Protein AF-A0A090T8B3-F1 (afdb_monomer_lite)

InterPro domains:
  IPR000515 ABC transporter type 1, transmembrane domain MetI-like [PF00528] (52-105)
  IPR000515 ABC transporter type 1, transmembrane domain MetI-like [PS50928] (34-142)
  IPR000515 ABC transporter type 1, transmembrane domain MetI-like [cd06261] (34-101)
  IPR035906 MetI-like superfamily [G3DSA:1.10.3720.10] (26-126)
  IPR035906 MetI-like superfamily [SSF161098] (30-100)

pLDDT: mean 82.64, std 10.11, range [57.0, 97.12]

Organism: NCBI:txid990268

Foldseek 3Di:
DVVVVVVCVVCVVVVQNAADPVRHGVVVVCVLCVQQVVLVVVVVVVVCCVPVVVLVVVLVVPPPDPSVVVSVVVVVVVVPDDPVVVVVVCLCCCCVVVVVDPSDDLDDPVDDQDPPPSHSVVSVVVVVVVVVVVVVVVVVVD

Sequence (142 aa):
MLTGWFDYLGRLAQLDFGLTKAGVPITEELASVLPATLELCFAAFTISVFIGIPAGTIAGMRKGKWLDNVISFSSMVGYAAPLFWIALLMIMYFSLNYQWFPVAGRYDLLYEIDHVTGFALIDASCLMARTAKKRCKALLSI

Radius of gyration: 23.11 Å; chains: 1; bounding box: 41×69×54 Å

Secondary structure (DSSP, 8-state):
-HHHHHHHHHHHHTT---B-TTSSBHHHHHHHHHHHHHHHHHHHHHHHHHHHHHHHHHHHHTTTSHHHHHHHHHHHHHHHS-HHHHHHHHHIIIIIIS--S-SSSSS-TT-----SSS-HHHHHHHHHHHHHHHHHHHHTT-

Structure (mmCIF, N/CA/C/O backbone):
data_AF-A0A090T8B3-F1
#
_entry.id   AF-A0A090T8B3-F1
#
loop_
_atom_site.group_PDB
_atom_site.id
_atom_site.type_symbol
_atom_site.label_atom_id
_atom_site.label_alt_id
_atom_site.label_comp_id
_atom_site.label_asym_id
_atom_site.label_entity_id
_atom_site.label_seq_id
_atom_site.pdbx_PDB_ins_code
_atom_site.Cartn_x
_atom_site.Cartn_y
_atom_site.Cartn_z
_atom_site.occupancy
_atom_site.B_iso_or_equiv
_atom_site.auth_seq_id
_atom_site.auth_comp_id
_atom_site.auth_asym_id
_atom_site.auth_atom_id
_atom_site.pdbx_PDB_model_num
ATOM 1 N N . MET A 1 1 ? 20.692 21.377 -25.858 1.00 62.84 1 MET A N 1
ATOM 2 C CA . MET A 1 1 ? 19.968 20.788 -24.706 1.00 62.84 1 MET A CA 1
ATOM 3 C C . MET A 1 1 ? 18.455 20.903 -24.868 1.00 62.84 1 MET A C 1
ATOM 5 O O . MET A 1 1 ? 17.797 19.884 -24.759 1.00 62.84 1 MET A O 1
ATOM 9 N N . LEU A 1 2 ? 17.906 22.078 -25.204 1.00 78.38 2 LEU A N 1
ATOM 10 C CA . LEU A 1 2 ? 16.456 22.258 -25.412 1.00 78.38 2 LEU A CA 1
ATOM 11 C C . LEU A 1 2 ? 15.883 21.474 -26.608 1.00 78.38 2 LEU A C 1
ATOM 13 O O . LEU A 1 2 ? 14.800 20.918 -26.499 1.00 78.38 2 LEU A O 1
ATOM 17 N N . THR A 1 3 ? 16.620 21.360 -27.717 1.00 84.19 3 THR A N 1
ATOM 18 C CA . THR A 1 3 ? 16.179 20.618 -28.916 1.00 84.19 3 THR A CA 1
ATOM 19 C C . THR A 1 3 ? 15.895 19.140 -28.639 1.00 84.19 3 THR A C 1
ATOM 21 O O . THR A 1 3 ? 14.842 18.643 -29.018 1.00 84.19 3 THR A O 1
ATOM 24 N N . GLY A 1 4 ? 16.766 18.460 -27.886 1.00 83.38 4 GLY A N 1
ATOM 25 C CA . GLY A 1 4 ? 16.555 17.056 -27.513 1.00 83.38 4 GLY A CA 1
ATOM 26 C C . GLY A 1 4 ? 15.366 16.833 -26.569 1.00 83.38 4 GLY A C 1
ATOM 27 O O . GLY A 1 4 ? 14.763 15.766 -26.588 1.00 83.38 4 GLY A O 1
ATOM 28 N N . TRP A 1 5 ? 14.995 17.837 -25.767 1.00 86.69 5 TRP A N 1
ATOM 29 C CA . TRP A 1 5 ? 13.816 17.759 -24.900 1.00 86.69 5 TRP A CA 1
ATOM 30 C C . TRP A 1 5 ? 12.511 17.831 -25.701 1.00 86.69 5 TRP A C 1
ATOM 32 O O . TRP A 1 5 ? 11.581 17.077 -25.422 1.00 86.69 5 TRP A O 1
ATOM 42 N N . PHE A 1 6 ? 12.456 18.676 -26.736 1.00 91.31 6 PHE A N 1
ATOM 43 C CA . PHE A 1 6 ? 11.303 18.733 -27.639 1.00 91.31 6 PHE A CA 1
ATOM 44 C C . PHE A 1 6 ? 11.151 17.453 -28.468 1.00 91.31 6 PHE A C 1
ATOM 46 O O . PHE A 1 6 ? 10.034 16.957 -28.603 1.00 91.31 6 PHE A O 1
ATOM 53 N N . ASP A 1 7 ? 12.257 16.868 -28.939 1.00 86.00 7 ASP A N 1
ATOM 54 C CA . ASP A 1 7 ? 12.228 15.564 -29.616 1.00 86.00 7 ASP A CA 1
ATOM 55 C C . ASP A 1 7 ? 11.755 14.443 -28.679 1.00 86.00 7 ASP A C 1
ATOM 57 O O . ASP A 1 7 ? 10.953 13.598 -29.077 1.00 86.00 7 ASP A O 1
ATOM 61 N N . TYR A 1 8 ? 12.200 14.447 -27.418 1.00 85.88 8 TYR A N 1
ATOM 62 C CA . TYR A 1 8 ? 11.729 13.498 -26.407 1.00 85.88 8 TYR A CA 1
ATOM 63 C C . TYR A 1 8 ? 10.225 13.635 -26.151 1.00 85.88 8 TYR A C 1
ATOM 65 O O . TYR A 1 8 ? 9.517 12.633 -26.132 1.00 85.88 8 TYR A O 1
ATOM 73 N N . LEU A 1 9 ? 9.713 14.861 -26.014 1.00 88.25 9 LEU A N 1
ATOM 74 C CA . LEU A 1 9 ? 8.277 15.095 -25.851 1.00 88.25 9 LEU A CA 1
ATOM 75 C C . LEU A 1 9 ? 7.460 14.652 -27.068 1.00 88.25 9 LEU A C 1
ATOM 77 O O . LEU A 1 9 ? 6.378 14.093 -26.897 1.00 88.25 9 LEU A O 1
ATOM 81 N N . GLY A 1 10 ? 7.976 14.871 -28.282 1.00 91.00 10 GLY A N 1
ATOM 82 C CA . GLY A 1 10 ? 7.346 14.392 -29.512 1.00 91.00 10 GLY A CA 1
ATOM 83 C C . GLY A 1 10 ? 7.230 12.867 -29.547 1.00 91.00 10 GLY A C 1
ATOM 84 O O . GLY A 1 10 ? 6.174 12.340 -29.889 1.00 91.00 10 GLY A O 1
ATOM 85 N N . ARG A 1 11 ? 8.281 12.158 -29.117 1.00 85.31 11 ARG A N 1
ATOM 86 C CA . ARG A 1 11 ? 8.281 10.691 -28.983 1.00 85.31 11 ARG A CA 1
ATOM 87 C C . ARG A 1 11 ? 7.349 10.206 -27.873 1.00 85.31 11 ARG A C 1
ATOM 89 O O . ARG A 1 11 ? 6.593 9.262 -28.084 1.00 85.31 11 ARG A O 1
ATOM 96 N N . LEU A 1 12 ? 7.300 10.911 -26.741 1.00 87.94 12 LEU A N 1
ATOM 97 C CA . LEU A 1 12 ? 6.389 10.587 -25.640 1.00 87.94 12 LEU A CA 1
ATOM 98 C C . LEU A 1 12 ? 4.917 10.672 -26.059 1.00 87.94 12 LEU A C 1
ATOM 100 O O . LEU A 1 12 ? 4.112 9.824 -25.683 1.00 87.94 12 LEU A O 1
ATOM 104 N N . ALA A 1 13 ? 4.567 11.683 -26.860 1.00 89.38 13 ALA A N 1
ATOM 105 C CA . ALA A 1 13 ? 3.220 11.842 -27.407 1.00 89.38 13 ALA A CA 1
ATOM 106 C C . ALA A 1 13 ? 2.833 10.703 -28.370 1.00 89.38 13 ALA A C 1
ATOM 108 O O . ALA A 1 13 ? 1.650 10.426 -28.550 1.00 89.38 13 ALA A O 1
ATOM 109 N N . GLN A 1 14 ? 3.823 10.024 -28.955 1.00 87.38 14 GLN A N 1
ATOM 110 C CA . GLN A 1 14 ? 3.658 8.830 -29.789 1.00 87.38 14 GLN A CA 1
ATOM 111 C C . GLN A 1 14 ? 3.723 7.524 -28.978 1.00 87.38 14 GLN A C 1
ATOM 113 O O . GLN A 1 14 ? 3.734 6.449 -29.571 1.00 87.38 14 GLN A O 1
ATOM 118 N N . LEU A 1 15 ? 3.745 7.608 -27.639 1.00 83.81 15 LEU A N 1
ATOM 119 C CA . LEU A 1 15 ? 3.916 6.480 -26.711 1.00 83.81 15 LEU A CA 1
ATOM 120 C C . LEU A 1 15 ? 5.250 5.729 -26.881 1.00 83.81 15 LEU A C 1
ATOM 122 O O . LEU A 1 15 ? 5.381 4.589 -26.434 1.00 83.81 15 LEU A O 1
ATOM 126 N N . ASP A 1 16 ? 6.257 6.368 -27.480 1.00 85.44 16 ASP A N 1
ATOM 127 C CA . ASP A 1 16 ? 7.616 5.840 -27.552 1.00 85.44 16 ASP A CA 1
ATOM 128 C C . ASP A 1 16 ? 8.421 6.330 -26.341 1.00 85.44 16 ASP A C 1
ATOM 130 O O . ASP A 1 16 ? 8.880 7.474 -26.271 1.00 85.44 16 ASP A O 1
ATOM 134 N N . PHE A 1 17 ? 8.564 5.442 -25.355 1.00 85.06 17 PHE A N 1
ATOM 135 C CA . PHE A 1 17 ? 9.322 5.696 -24.128 1.00 85.06 17 PHE A CA 1
ATOM 136 C C . PHE A 1 17 ? 10.835 5.496 -24.308 1.00 85.06 17 PHE A C 1
ATOM 138 O O . PHE A 1 17 ? 11.602 5.820 -23.401 1.00 85.06 17 PHE A O 1
ATOM 145 N N . GLY A 1 18 ? 11.278 5.006 -25.468 1.00 86.19 18 GLY A N 1
ATOM 146 C CA . GLY A 1 18 ? 12.672 4.711 -25.763 1.00 86.19 18 GLY A CA 1
ATOM 147 C C . GLY A 1 18 ? 13.149 3.348 -25.253 1.00 86.19 18 GLY A C 1
ATOM 148 O O . GLY A 1 18 ? 12.367 2.454 -24.916 1.00 86.19 18 GLY A O 1
ATOM 149 N N . LEU A 1 19 ? 14.474 3.193 -25.231 1.00 86.56 19 LEU A N 1
ATOM 150 C CA . LEU A 1 19 ? 15.154 1.943 -24.897 1.00 86.56 19 LEU A CA 1
ATOM 151 C C . LEU A 1 19 ? 15.748 1.982 -23.488 1.00 86.56 19 LEU A C 1
ATOM 153 O O . LEU A 1 19 ? 16.222 3.014 -23.009 1.00 86.56 19 LEU A O 1
ATOM 157 N N . THR A 1 20 ? 15.767 0.823 -22.842 1.00 83.75 20 THR A N 1
ATOM 158 C CA . THR A 1 20 ? 16.422 0.602 -21.554 1.00 83.75 20 THR A CA 1
ATOM 159 C C . THR A 1 20 ? 17.945 0.632 -21.716 1.00 83.75 20 THR A C 1
ATOM 161 O O . THR A 1 20 ? 18.481 0.597 -22.826 1.00 83.75 20 THR A O 1
ATOM 164 N N . LYS A 1 21 ? 18.686 0.614 -20.599 1.00 81.56 21 LYS A N 1
ATOM 165 C CA . LYS A 1 21 ? 20.158 0.482 -20.629 1.00 81.56 21 LYS A CA 1
ATOM 166 C C . LYS A 1 21 ? 20.638 -0.803 -21.323 1.00 81.56 21 LYS A C 1
ATOM 168 O O . LYS A 1 21 ? 21.789 -0.859 -21.740 1.00 81.56 21 LYS A O 1
ATOM 173 N N . ALA A 1 22 ? 19.768 -1.808 -21.439 1.00 82.62 22 ALA A N 1
ATOM 174 C CA . ALA A 1 22 ? 20.028 -3.081 -22.105 1.00 82.62 22 ALA A CA 1
ATOM 175 C C . ALA A 1 22 ? 19.569 -3.110 -23.580 1.00 82.62 22 ALA A C 1
ATOM 177 O O . ALA A 1 22 ? 19.727 -4.132 -24.238 1.00 82.62 22 ALA A O 1
ATOM 178 N N . GLY A 1 23 ? 19.013 -2.011 -24.108 1.00 83.62 23 GLY A N 1
ATOM 179 C CA . GLY A 1 23 ? 18.581 -1.905 -25.507 1.00 83.62 23 GLY A CA 1
ATOM 180 C C . GLY A 1 23 ? 17.195 -2.485 -25.811 1.00 83.62 23 GLY A C 1
ATOM 181 O O . GLY A 1 23 ? 16.841 -2.609 -26.978 1.00 83.62 23 GLY A O 1
ATOM 182 N N . VAL A 1 24 ? 16.409 -2.825 -24.787 1.00 83.81 24 VAL A N 1
ATOM 183 C CA . VAL A 1 24 ? 15.033 -3.343 -24.923 1.00 83.81 24 VAL A CA 1
ATOM 184 C C . VAL A 1 24 ? 14.038 -2.174 -24.860 1.00 83.81 24 VAL A C 1
ATOM 186 O O . VAL A 1 24 ? 14.322 -1.210 -24.148 1.00 83.81 24 VAL A O 1
ATOM 189 N N . PRO A 1 25 ? 12.893 -2.199 -25.567 1.00 87.38 25 PRO A N 1
ATOM 190 C CA . PRO A 1 25 ? 11.857 -1.178 -25.411 1.00 87.38 25 PRO A CA 1
ATOM 191 C C . PRO A 1 25 ? 11.338 -1.108 -23.967 1.00 87.38 25 PRO A C 1
ATOM 193 O O . PRO A 1 25 ? 10.946 -2.119 -23.387 1.00 87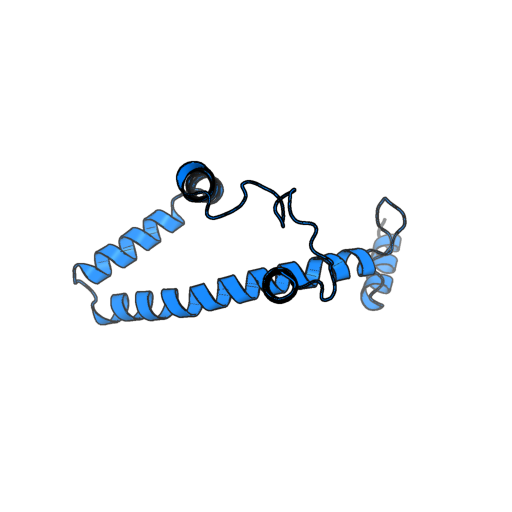.38 25 PRO A O 1
ATOM 196 N N . ILE A 1 26 ? 11.286 0.095 -23.384 1.00 87.88 26 ILE A N 1
ATOM 197 C CA . ILE A 1 26 ? 10.791 0.300 -22.004 1.00 87.88 26 ILE A CA 1
ATOM 198 C C . ILE A 1 26 ? 9.325 -0.135 -21.864 1.00 87.88 26 ILE A C 1
ATOM 200 O O . ILE A 1 26 ? 8.904 -0.585 -20.800 1.00 87.88 26 ILE A O 1
ATOM 204 N N . THR A 1 27 ? 8.545 -0.031 -22.939 1.00 85.81 27 THR A N 1
ATOM 205 C CA . THR A 1 27 ? 7.144 -0.467 -22.987 1.00 85.81 27 THR A CA 1
ATOM 206 C C . THR A 1 27 ? 6.975 -1.948 -22.666 1.00 85.81 27 THR A C 1
ATOM 208 O O . THR A 1 27 ? 6.044 -2.303 -21.947 1.00 85.81 27 THR A O 1
ATOM 211 N N . GLU A 1 28 ? 7.873 -2.804 -23.155 1.00 85.31 28 GLU A N 1
ATOM 212 C CA . GLU A 1 28 ? 7.829 -4.251 -22.919 1.00 85.31 28 GLU A CA 1
ATOM 213 C C . GLU A 1 28 ? 8.177 -4.586 -21.467 1.00 85.31 28 GLU A C 1
ATOM 215 O O . GLU A 1 28 ? 7.478 -5.363 -20.813 1.00 85.31 28 GLU A O 1
ATOM 220 N N . GLU A 1 29 ? 9.214 -3.943 -20.927 1.00 84.56 29 GLU A N 1
ATOM 221 C CA . GLU A 1 29 ? 9.613 -4.122 -19.531 1.00 84.56 29 GLU A CA 1
ATOM 222 C C . GLU A 1 29 ? 8.505 -3.642 -18.582 1.00 84.56 29 GLU A C 1
ATOM 224 O O . GLU A 1 29 ? 8.116 -4.355 -17.654 1.00 84.56 29 GLU A O 1
ATOM 229 N N . LEU A 1 30 ? 7.910 -2.481 -18.866 1.00 85.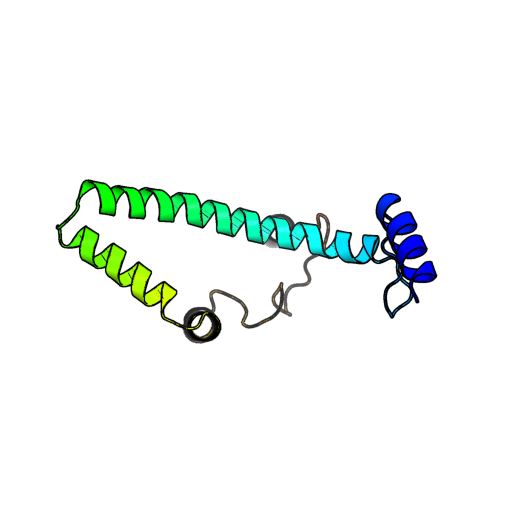50 30 LEU A N 1
ATOM 230 C CA . LEU A 1 30 ? 6.796 -1.938 -18.098 1.00 85.50 30 LEU A CA 1
ATOM 231 C C . LEU A 1 30 ? 5.566 -2.857 -18.162 1.00 85.50 30 LEU A C 1
ATOM 233 O O . LEU A 1 30 ? 4.966 -3.149 -17.127 1.00 85.50 30 LEU A O 1
ATOM 237 N N . ALA A 1 31 ? 5.216 -3.373 -19.343 1.00 85.50 31 ALA A N 1
ATOM 238 C CA . ALA A 1 31 ? 4.097 -4.301 -19.509 1.00 85.50 31 ALA A CA 1
ATOM 239 C C . ALA A 1 31 ? 4.264 -5.592 -18.689 1.00 85.50 31 ALA A C 1
ATOM 241 O O . ALA A 1 31 ? 3.265 -6.172 -18.266 1.00 85.50 31 ALA A O 1
ATOM 242 N N . SER A 1 32 ? 5.499 -6.018 -18.408 1.00 82.50 32 SER A N 1
ATOM 243 C CA . SER A 1 32 ? 5.766 -7.203 -17.585 1.00 82.50 32 SER A CA 1
ATOM 244 C C . SER A 1 32 ? 5.518 -6.984 -16.083 1.00 82.50 32 SER A C 1
ATOM 246 O O . SER A 1 32 ? 5.078 -7.902 -15.389 1.00 82.50 32 SER A O 1
ATOM 248 N N . VAL A 1 33 ? 5.747 -5.768 -15.570 1.00 83.94 33 VAL A N 1
ATOM 249 C CA . VAL A 1 33 ? 5.633 -5.441 -14.131 1.00 83.94 33 VAL A CA 1
ATOM 250 C C . VAL A 1 33 ? 4.302 -4.783 -13.756 1.00 83.94 33 VAL A C 1
ATOM 252 O O . VAL A 1 33 ? 3.874 -4.843 -12.597 1.00 83.94 33 VAL A O 1
ATOM 255 N N . LEU A 1 34 ? 3.624 -4.164 -14.726 1.00 87.38 34 LEU A N 1
ATOM 256 C CA . LEU A 1 34 ? 2.351 -3.474 -14.520 1.00 87.38 34 LEU A CA 1
ATOM 257 C C . LEU A 1 34 ? 1.245 -4.377 -13.946 1.00 87.38 34 LEU A C 1
ATOM 259 O O . LEU A 1 34 ? 0.608 -3.943 -12.983 1.00 87.38 34 LEU A O 1
ATOM 263 N N . PRO A 1 35 ? 1.012 -5.609 -14.449 1.00 86.00 35 PRO A N 1
ATOM 264 C CA . PRO A 1 35 ? -0.058 -6.468 -13.938 1.00 86.00 35 PRO A CA 1
ATOM 265 C C . PRO A 1 35 ? 0.091 -6.758 -12.442 1.00 86.00 35 PRO A C 1
ATOM 267 O O . PRO A 1 35 ? -0.868 -6.627 -11.685 1.00 86.00 35 PRO A O 1
ATOM 270 N N . ALA A 1 36 ? 1.316 -7.051 -11.995 1.00 85.06 36 ALA A N 1
ATOM 271 C CA . ALA A 1 36 ? 1.604 -7.334 -10.592 1.00 85.06 36 ALA A CA 1
ATOM 272 C C . ALA A 1 36 ? 1.384 -6.106 -9.693 1.00 85.06 36 ALA A C 1
ATOM 274 O O . ALA A 1 36 ? 0.866 -6.229 -8.584 1.00 85.06 36 ALA A O 1
ATOM 275 N N . THR A 1 37 ? 1.745 -4.913 -10.173 1.00 88.88 37 THR A N 1
ATOM 276 C CA . THR A 1 37 ? 1.551 -3.667 -9.414 1.00 88.88 37 THR A CA 1
ATOM 277 C C . THR A 1 37 ? 0.069 -3.327 -9.28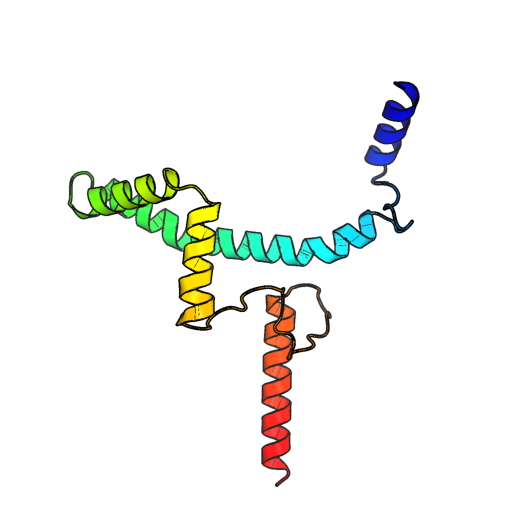5 1.00 88.88 37 THR A C 1
ATOM 279 O O . THR A 1 37 ? -0.397 -3.000 -8.196 1.00 88.88 37 THR A O 1
ATOM 282 N N . LEU A 1 38 ? -0.687 -3.447 -10.381 1.00 91.12 38 LEU A N 1
ATOM 283 C CA . LEU A 1 38 ? -2.130 -3.206 -10.395 1.00 91.12 38 LEU A CA 1
ATOM 284 C C . LEU A 1 38 ? -2.867 -4.138 -9.440 1.00 91.12 38 LEU A C 1
ATOM 286 O O . LEU A 1 38 ? -3.730 -3.693 -8.686 1.00 91.12 38 LEU A O 1
ATOM 290 N N . GLU A 1 39 ? -2.498 -5.413 -9.441 1.00 88.81 39 GLU A N 1
ATOM 291 C CA . GLU A 1 39 ? -3.052 -6.406 -8.533 1.00 88.81 39 GLU A CA 1
ATOM 292 C C . GLU A 1 39 ? -2.793 -6.048 -7.067 1.00 88.81 39 GLU A C 1
ATOM 294 O O . GLU A 1 39 ? -3.724 -6.035 -6.258 1.00 88.81 39 GLU A O 1
ATOM 299 N N . LEU A 1 40 ? -1.549 -5.688 -6.736 1.00 88.44 40 LEU A N 1
ATOM 300 C CA . LEU A 1 40 ? -1.162 -5.292 -5.384 1.00 88.44 40 LEU A CA 1
ATOM 301 C C . LEU A 1 40 ? -1.931 -4.044 -4.926 1.00 88.44 40 LEU A C 1
ATOM 303 O O . LEU A 1 40 ? -2.473 -4.013 -3.819 1.00 88.44 40 LEU A O 1
ATOM 307 N N . CYS A 1 41 ? -2.021 -3.030 -5.790 1.00 93.50 41 CYS A N 1
ATOM 308 C CA . CYS A 1 41 ? -2.777 -1.811 -5.522 1.00 93.50 41 CYS A CA 1
ATOM 309 C C . CYS A 1 41 ? -4.264 -2.104 -5.312 1.00 93.50 41 CYS A C 1
ATOM 311 O O . CYS A 1 41 ? -4.860 -1.586 -4.369 1.00 93.50 41 CYS A O 1
ATOM 313 N N . PHE A 1 42 ? -4.865 -2.947 -6.153 1.00 94.62 42 PHE A N 1
ATOM 314 C CA . PHE A 1 42 ? -6.283 -3.281 -6.060 1.00 94.62 42 PHE A CA 1
ATOM 315 C C . PHE A 1 42 ? -6.604 -4.084 -4.795 1.00 94.62 42 PHE A C 1
ATOM 317 O O . PHE A 1 42 ? -7.589 -3.794 -4.110 1.00 94.62 42 PHE A O 1
ATOM 324 N N . ALA A 1 43 ? -5.752 -5.045 -4.431 1.00 91.38 43 ALA A N 1
ATOM 325 C CA . ALA A 1 43 ? -5.882 -5.806 -3.193 1.00 91.38 43 ALA A CA 1
ATOM 326 C C . ALA A 1 43 ? -5.771 -4.894 -1.960 1.00 91.38 43 ALA A C 1
ATOM 328 O O . ALA A 1 43 ? -6.647 -4.915 -1.092 1.00 91.38 43 ALA A O 1
ATOM 329 N N . ALA A 1 44 ? -4.746 -4.036 -1.912 1.00 93.19 44 ALA A N 1
ATOM 330 C CA . ALA A 1 44 ? -4.555 -3.083 -0.821 1.00 93.19 44 ALA A CA 1
ATOM 331 C C . ALA A 1 44 ? -5.722 -2.088 -0.715 1.00 93.19 44 ALA A C 1
ATOM 333 O O . ALA A 1 44 ? -6.219 -1.827 0.381 1.00 93.19 44 ALA A O 1
ATOM 334 N N . PHE A 1 45 ? -6.200 -1.571 -1.850 1.00 95.88 45 PHE A N 1
ATOM 335 C CA . PHE A 1 45 ? -7.341 -0.661 -1.905 1.00 95.88 45 PHE A CA 1
ATOM 336 C C . PHE A 1 45 ? -8.617 -1.322 -1.383 1.00 95.88 45 PHE A C 1
ATOM 338 O O . PHE A 1 45 ? -9.312 -0.744 -0.551 1.00 95.88 45 PHE A O 1
ATOM 345 N N . THR A 1 46 ? -8.893 -2.554 -1.810 1.00 96.81 46 THR A N 1
ATOM 346 C CA . THR A 1 46 ? -10.061 -3.318 -1.360 1.00 96.81 46 THR A CA 1
ATOM 347 C C . THR A 1 46 ? -10.033 -3.490 0.159 1.00 96.81 46 THR A C 1
ATOM 349 O O . THR A 1 46 ? -10.987 -3.120 0.839 1.00 96.81 46 THR A O 1
ATOM 352 N N . ILE A 1 47 ? -8.914 -3.960 0.718 1.00 95.50 47 ILE A N 1
ATOM 353 C CA . ILE A 1 47 ? -8.750 -4.128 2.171 1.00 95.50 47 ILE A CA 1
ATOM 354 C C . ILE A 1 47 ? -8.926 -2.788 2.902 1.00 95.50 47 ILE A C 1
ATOM 356 O O . ILE A 1 47 ? -9.636 -2.718 3.906 1.00 95.50 47 ILE A O 1
ATOM 360 N N . SER A 1 48 ? -8.333 -1.714 2.377 1.00 95.12 48 SER A N 1
ATOM 361 C CA . SER A 1 48 ? -8.443 -0.368 2.946 1.00 95.12 48 SER A CA 1
ATOM 362 C C . SER A 1 48 ? -9.888 0.133 2.980 1.00 95.12 48 SER A C 1
ATOM 364 O O . SER A 1 48 ? -10.341 0.640 4.002 1.00 95.12 48 SER A O 1
ATOM 366 N N . VAL A 1 49 ? -10.656 -0.069 1.911 1.00 96.81 49 VAL A N 1
ATOM 367 C CA . VAL A 1 49 ? -12.075 0.309 1.850 1.00 96.81 49 VAL A CA 1
ATOM 368 C C . VAL A 1 49 ? -12.901 -0.506 2.846 1.00 96.81 49 VAL A C 1
ATOM 370 O O . VAL A 1 49 ? -13.672 0.064 3.619 1.00 96.81 49 VAL A O 1
ATOM 373 N N . PHE A 1 50 ? -12.716 -1.827 2.878 1.00 97.12 50 PHE A N 1
ATOM 374 C CA . PHE A 1 50 ? -13.504 -2.721 3.731 1.00 97.12 50 PHE A CA 1
ATOM 375 C C . PHE A 1 50 ? -13.205 -2.584 5.223 1.00 97.12 50 PHE A C 1
ATOM 377 O O . PHE A 1 50 ? -14.084 -2.867 6.028 1.00 97.12 50 PHE A O 1
ATOM 384 N N . ILE A 1 51 ? -12.001 -2.166 5.610 1.00 95.44 51 ILE A N 1
ATOM 385 C CA . ILE A 1 51 ? -11.627 -1.997 7.022 1.00 95.44 51 ILE A CA 1
ATOM 386 C C . ILE A 1 51 ? -11.690 -0.522 7.425 1.00 95.44 51 ILE A C 1
ATOM 388 O O . ILE A 1 51 ? -12.272 -0.179 8.453 1.00 95.44 51 ILE A O 1
ATOM 392 N N . GLY A 1 52 ? -11.127 0.363 6.605 1.00 93.12 52 GLY A N 1
ATOM 393 C CA . GLY A 1 52 ? -10.982 1.787 6.894 1.00 93.12 52 GLY A CA 1
ATOM 394 C C . GLY A 1 52 ? -12.311 2.534 6.945 1.00 93.12 52 GLY A C 1
ATOM 395 O O . GLY A 1 52 ? -12.538 3.290 7.889 1.00 93.12 52 GLY A O 1
ATOM 396 N N . ILE A 1 53 ? -13.224 2.295 5.994 1.00 95.12 53 ILE A N 1
ATOM 397 C CA . ILE A 1 53 ? -14.537 2.963 5.987 1.00 95.12 53 ILE A CA 1
ATOM 398 C C . ILE A 1 53 ? -15.370 2.599 7.224 1.00 95.12 53 ILE A C 1
ATOM 400 O O . ILE A 1 53 ? -15.823 3.523 7.907 1.00 95.12 53 ILE A O 1
ATOM 404 N N . PRO A 1 54 ? -15.596 1.315 7.571 1.00 93.62 54 PRO A N 1
ATOM 405 C CA . PRO A 1 54 ? -16.387 0.996 8.754 1.00 93.62 54 PRO A CA 1
ATOM 406 C C . PRO A 1 54 ? -15.692 1.419 10.046 1.00 93.62 54 PRO A C 1
ATOM 408 O O . PRO A 1 54 ? -16.368 1.952 10.925 1.00 93.62 54 PRO A O 1
ATOM 411 N N . ALA A 1 55 ? -14.367 1.269 10.164 1.00 91.69 55 ALA A N 1
ATOM 412 C CA . ALA A 1 55 ? -13.639 1.749 11.338 1.00 91.69 55 ALA A CA 1
ATOM 413 C C . ALA A 1 55 ? -13.804 3.269 11.522 1.00 91.69 55 ALA A C 1
ATOM 415 O O . ALA A 1 55 ? -14.171 3.722 12.608 1.00 91.69 55 ALA A O 1
ATOM 416 N N . GLY A 1 56 ? -13.639 4.055 10.454 1.00 90.25 56 GLY A N 1
ATOM 417 C CA . GLY A 1 56 ? -13.842 5.505 10.487 1.00 90.25 56 GLY A CA 1
ATOM 418 C C . GLY A 1 56 ? -15.294 5.900 10.771 1.00 90.25 56 GLY A C 1
ATOM 419 O O . GLY A 1 56 ? -15.552 6.806 11.563 1.00 90.25 56 GLY A O 1
ATOM 420 N N . THR A 1 57 ? -16.256 5.174 10.197 1.00 92.62 57 THR A N 1
ATOM 421 C CA . THR A 1 57 ? -17.690 5.413 10.428 1.00 92.62 57 THR A CA 1
ATOM 422 C C . THR A 1 57 ? -18.062 5.149 11.888 1.00 92.62 57 THR A C 1
ATOM 424 O O . THR A 1 57 ? -18.756 5.958 12.504 1.00 92.62 57 THR A O 1
ATOM 427 N N . ILE A 1 58 ? -17.564 4.059 12.484 1.00 90.69 58 ILE A N 1
ATOM 428 C CA . ILE A 1 58 ? -17.809 3.718 13.894 1.00 90.69 58 ILE A CA 1
ATOM 429 C C . ILE A 1 58 ? -17.204 4.771 14.828 1.00 90.69 58 ILE A C 1
ATOM 431 O O . ILE A 1 58 ? -17.870 5.162 15.791 1.00 90.69 58 ILE A O 1
ATOM 435 N N . ALA A 1 59 ? -15.988 5.250 14.545 1.00 88.81 59 ALA A N 1
ATOM 436 C CA . ALA A 1 59 ? -15.361 6.328 15.311 1.00 88.81 59 ALA A CA 1
ATOM 437 C C . ALA A 1 59 ? -16.207 7.613 15.259 1.00 88.81 59 ALA A C 1
ATOM 439 O O . ALA A 1 59 ? -16.562 8.165 16.300 1.00 88.81 59 ALA A O 1
ATOM 440 N N . GLY A 1 60 ? -16.655 8.013 14.062 1.00 86.56 60 GLY A N 1
ATOM 441 C CA . GLY A 1 60 ? -17.507 9.190 13.870 1.00 86.56 60 GLY A CA 1
ATOM 442 C C . GLY A 1 60 ? -18.875 9.089 14.555 1.00 86.56 60 GLY A C 1
ATOM 443 O O . GLY A 1 60 ? -19.328 10.048 15.179 1.00 86.56 60 GLY A O 1
ATOM 444 N N . MET A 1 61 ? -19.530 7.923 14.498 1.00 88.50 61 MET A N 1
ATOM 445 C CA . MET A 1 61 ? -20.836 7.701 15.137 1.00 88.50 61 MET A CA 1
ATOM 446 C C . MET A 1 61 ? -20.756 7.635 16.667 1.00 88.50 61 MET A C 1
ATOM 448 O O . MET A 1 61 ? -21.718 7.981 17.352 1.00 88.50 61 MET A O 1
ATOM 452 N N . ARG A 1 62 ? -19.639 7.152 17.225 1.00 84.56 62 ARG A N 1
ATOM 453 C CA . ARG A 1 62 ? -19.436 6.982 18.676 1.00 84.56 62 ARG A CA 1
ATOM 454 C C . ARG A 1 62 ? -18.456 8.004 19.248 1.00 84.56 62 ARG A C 1
ATOM 456 O O . ARG A 1 62 ? -17.730 7.686 20.192 1.00 84.56 62 ARG A O 1
ATOM 463 N N . LYS A 1 63 ? -18.486 9.223 18.710 1.00 75.94 63 LYS A N 1
ATOM 464 C CA . LYS A 1 63 ? -17.612 10.327 19.105 1.00 75.94 63 LYS A CA 1
ATOM 465 C C . LYS A 1 63 ? -17.588 10.519 20.627 1.00 75.94 63 LYS A C 1
ATOM 467 O O . LYS A 1 63 ? -18.640 10.638 21.258 1.00 75.94 63 LYS A O 1
ATOM 472 N N . GLY A 1 64 ? -16.395 10.524 21.218 1.00 77.62 64 GLY A N 1
ATOM 473 C CA . GLY A 1 64 ? -16.182 10.690 22.662 1.00 77.62 64 GLY A CA 1
ATOM 474 C C . GLY A 1 64 ? -16.344 9.425 23.519 1.00 77.62 64 GLY A C 1
ATOM 475 O O . GLY A 1 64 ? -16.192 9.498 24.738 1.00 77.62 64 GLY A O 1
ATOM 476 N N . LYS A 1 65 ? -16.626 8.254 22.930 1.00 86.19 65 LYS A N 1
ATOM 477 C CA . LYS A 1 65 ? -16.561 6.958 23.635 1.00 86.19 65 LYS A CA 1
ATOM 478 C C . LYS A 1 65 ? -15.161 6.348 23.519 1.00 86.19 65 LYS A C 1
ATOM 480 O O . LYS A 1 65 ? -14.403 6.680 22.618 1.00 86.19 65 LYS A O 1
ATOM 485 N N . TRP A 1 66 ? -14.839 5.377 24.380 1.00 88.31 66 TRP A N 1
ATOM 486 C CA . TRP A 1 66 ? -13.533 4.694 24.365 1.00 88.31 66 TRP A CA 1
ATOM 487 C C . TRP A 1 66 ? -13.145 4.127 22.984 1.00 88.31 66 TRP A C 1
ATOM 489 O O . TRP A 1 66 ? -11.987 4.214 22.595 1.00 88.31 66 TRP A O 1
ATOM 499 N N . LEU A 1 67 ? -14.119 3.637 22.206 1.00 87.56 67 LEU A N 1
ATOM 500 C CA . LEU A 1 67 ? -13.907 3.160 20.830 1.00 87.56 67 LEU A CA 1
ATOM 501 C C . LEU A 1 67 ? -13.358 4.241 19.880 1.00 87.56 67 LEU A C 1
ATOM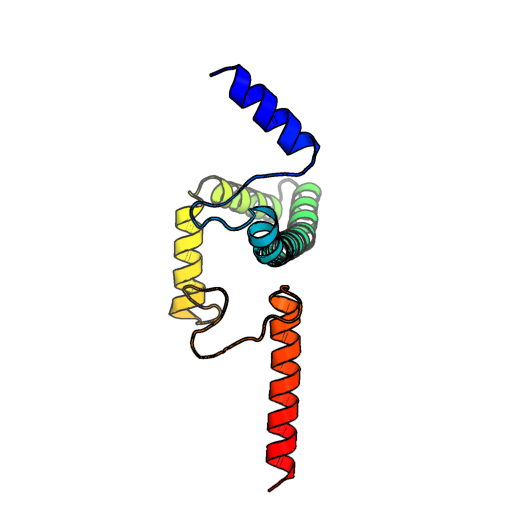 503 O O . LEU A 1 67 ? -12.469 3.946 19.090 1.00 87.56 67 LEU A O 1
ATOM 507 N N . ASP A 1 68 ? -13.854 5.476 19.972 1.00 88.38 68 ASP A N 1
ATOM 508 C CA . ASP A 1 68 ? -13.371 6.610 19.171 1.00 88.38 68 ASP A CA 1
ATOM 509 C C . ASP A 1 68 ? -11.919 6.961 19.536 1.00 88.38 68 ASP A C 1
ATOM 511 O O . ASP A 1 68 ? -11.061 7.102 18.664 1.00 88.38 68 ASP A O 1
ATOM 515 N N . ASN A 1 69 ? -11.608 6.966 20.838 1.00 89.12 69 ASN A N 1
ATOM 516 C CA . ASN A 1 69 ? -10.250 7.209 21.328 1.00 89.12 69 ASN A CA 1
ATOM 517 C C . ASN A 1 69 ? -9.260 6.129 20.868 1.00 89.12 69 ASN A C 1
ATOM 519 O O . ASN A 1 69 ? -8.150 6.464 20.469 1.00 89.12 69 ASN A O 1
ATOM 523 N N . VAL A 1 70 ? -9.644 4.847 20.892 1.00 92.00 70 VAL A N 1
ATOM 524 C CA . VAL A 1 70 ? -8.774 3.746 20.437 1.00 92.00 70 VAL A CA 1
ATOM 525 C C . VAL A 1 70 ? -8.491 3.850 18.939 1.00 92.00 70 VAL A C 1
ATOM 527 O O . VAL A 1 70 ? -7.335 3.749 18.528 1.00 92.00 70 VAL A O 1
ATOM 530 N N . ILE A 1 71 ? -9.519 4.092 18.120 1.00 90.69 71 ILE A N 1
ATOM 531 C CA . ILE A 1 71 ? -9.366 4.206 16.661 1.00 90.69 71 ILE A CA 1
ATOM 532 C C . ILE A 1 71 ? -8.508 5.428 16.312 1.00 90.69 71 ILE A C 1
ATOM 534 O O . ILE A 1 71 ? -7.545 5.309 15.550 1.00 90.69 71 ILE A O 1
ATOM 538 N N . SER A 1 72 ? -8.783 6.576 16.929 1.00 90.19 72 SER A N 1
ATOM 539 C CA . SER A 1 72 ? -8.008 7.804 16.734 1.00 90.19 72 SER A CA 1
ATOM 540 C C . SER A 1 72 ? -6.553 7.650 17.189 1.00 90.19 72 SER A C 1
ATOM 542 O O . SER A 1 72 ? -5.637 8.019 16.455 1.00 90.19 72 SER A O 1
ATOM 544 N N . PHE A 1 73 ? -6.315 7.033 18.352 1.00 91.81 73 PHE A N 1
ATOM 545 C CA . PHE A 1 73 ? -4.966 6.763 18.851 1.00 91.81 73 PHE A CA 1
ATOM 546 C C . PHE A 1 73 ? -4.191 5.827 17.920 1.00 91.81 73 PHE A C 1
ATOM 548 O O . PHE A 1 73 ? -3.063 6.134 17.546 1.00 91.81 73 PHE A O 1
ATOM 555 N N . SER A 1 74 ? -4.802 4.719 17.488 1.00 89.75 74 SER A N 1
ATOM 556 C CA . SER A 1 74 ? -4.156 3.780 16.561 1.00 89.75 74 SER A CA 1
ATOM 557 C C . SER A 1 74 ? -3.800 4.436 15.222 1.00 89.75 74 SER A C 1
ATOM 559 O O . SER A 1 74 ? -2.707 4.216 14.701 1.00 89.75 74 SER A O 1
ATOM 561 N N . SER A 1 75 ? -4.669 5.317 14.718 1.00 89.94 75 SER A N 1
ATOM 562 C CA . SER A 1 75 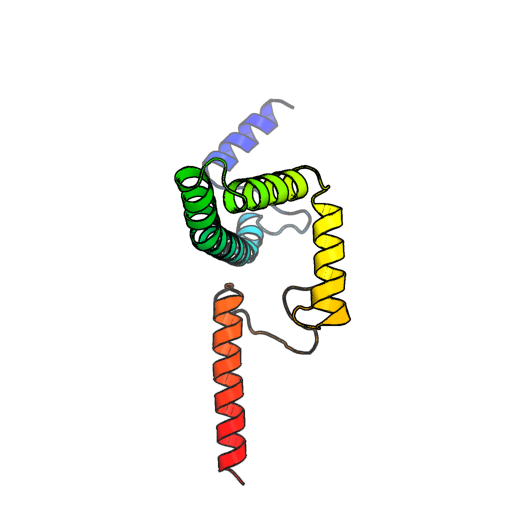? -4.426 6.085 13.492 1.00 89.94 75 SER A CA 1
ATOM 563 C C . SER A 1 75 ? -3.256 7.056 13.663 1.00 89.94 75 SER A C 1
ATOM 565 O O . SER A 1 75 ? -2.393 7.160 12.794 1.00 89.94 75 SER A O 1
ATOM 567 N N . MET A 1 76 ? -3.184 7.731 14.813 1.00 91.06 76 MET A N 1
ATOM 568 C CA . MET A 1 76 ? -2.110 8.670 15.131 1.00 91.06 76 MET A CA 1
ATOM 569 C C . MET A 1 76 ? -0.757 7.966 15.294 1.00 91.06 76 MET A C 1
ATOM 571 O O . MET A 1 76 ? 0.244 8.451 14.773 1.00 91.06 76 MET A O 1
ATOM 575 N N . VAL A 1 77 ? -0.724 6.801 15.949 1.00 90.19 77 VAL A N 1
ATOM 576 C CA . VAL A 1 77 ? 0.490 5.975 16.070 1.00 90.19 77 VAL A CA 1
ATOM 577 C C . VAL A 1 77 ? 0.961 5.488 14.700 1.00 90.19 77 VAL A C 1
ATOM 579 O O . VAL A 1 77 ? 2.147 5.593 14.392 1.00 90.19 77 VAL A O 1
ATOM 582 N N . GLY A 1 78 ? 0.039 5.003 13.863 1.00 87.00 78 GLY A N 1
ATOM 583 C CA . GLY A 1 78 ? 0.355 4.551 12.509 1.00 87.00 78 GLY A CA 1
ATOM 584 C C . GLY A 1 78 ? 0.924 5.660 11.621 1.00 87.00 78 GLY A C 1
ATOM 585 O O . GLY A 1 78 ? 1.815 5.397 10.821 1.00 87.00 78 GLY A O 1
ATOM 586 N N . TYR A 1 79 ? 0.457 6.899 11.794 1.00 87.25 79 TYR A N 1
ATOM 587 C CA . TYR A 1 79 ? 0.958 8.055 11.048 1.00 87.25 79 TYR A CA 1
ATOM 588 C C . TYR A 1 79 ? 2.293 8.598 11.585 1.00 87.25 79 TYR A C 1
ATOM 590 O O . TYR A 1 79 ? 3.107 9.108 10.821 1.00 87.25 79 TYR A O 1
ATOM 598 N N . ALA A 1 80 ? 2.526 8.509 12.897 1.00 90.88 80 ALA A N 1
ATOM 599 C CA . ALA A 1 80 ? 3.729 9.046 13.533 1.00 90.88 80 ALA A CA 1
ATOM 600 C C . ALA A 1 80 ? 4.977 8.173 13.319 1.00 90.88 80 ALA A C 1
ATOM 602 O O . ALA A 1 80 ? 6.099 8.682 13.345 1.00 90.88 80 ALA A O 1
ATOM 603 N N . ALA A 1 81 ? 4.803 6.862 13.141 1.00 89.38 81 ALA A N 1
ATOM 604 C CA . ALA A 1 81 ? 5.918 5.943 12.954 1.00 89.38 81 ALA A CA 1
ATOM 605 C C . ALA A 1 81 ? 6.476 6.003 11.514 1.00 89.38 81 ALA A C 1
ATOM 607 O O . ALA A 1 81 ? 5.706 6.026 10.553 1.00 89.38 81 ALA A O 1
ATOM 608 N N . PRO A 1 82 ? 7.810 5.946 11.320 1.00 90.62 82 PRO A N 1
ATOM 609 C CA . PRO A 1 82 ? 8.394 5.803 9.990 1.00 90.62 82 PRO A CA 1
ATOM 610 C C . PRO A 1 82 ? 7.930 4.506 9.316 1.00 90.62 82 PRO A C 1
ATOM 612 O O . PRO A 1 82 ? 8.077 3.420 9.884 1.00 90.62 82 PRO A O 1
ATOM 615 N N . LEU A 1 83 ? 7.440 4.605 8.074 1.00 89.88 83 LEU A N 1
ATOM 616 C CA . LEU A 1 83 ? 6.861 3.472 7.338 1.00 89.88 83 LEU A CA 1
ATOM 617 C C . LEU A 1 83 ? 7.826 2.278 7.230 1.00 89.88 83 LEU A C 1
ATOM 619 O O . LEU A 1 83 ? 7.425 1.128 7.388 1.00 89.88 83 LEU A O 1
ATOM 623 N N . PHE A 1 84 ? 9.114 2.564 7.032 1.00 92.12 84 PHE A N 1
ATOM 624 C CA . PHE A 1 84 ? 10.178 1.561 6.997 1.00 92.12 84 PHE A CA 1
ATOM 625 C C . PHE A 1 84 ? 10.247 0.723 8.280 1.00 92.12 84 PHE A C 1
ATOM 627 O O . PHE A 1 84 ? 10.395 -0.494 8.219 1.00 92.12 84 PHE A O 1
ATOM 634 N N . TRP A 1 85 ? 10.111 1.360 9.444 1.00 92.94 85 TRP A N 1
ATOM 635 C CA . TRP A 1 85 ? 10.233 0.676 10.728 1.00 92.94 85 TRP A CA 1
ATOM 636 C C . TRP A 1 85 ? 9.056 -0.275 10.961 1.00 92.94 85 TRP A C 1
ATOM 638 O O . TRP A 1 85 ? 9.254 -1.427 11.338 1.00 92.94 85 TRP A O 1
ATOM 648 N N . ILE A 1 86 ? 7.837 0.169 10.633 1.00 91.00 86 ILE A N 1
ATOM 649 C CA . ILE A 1 86 ? 6.635 -0.675 10.675 1.00 91.00 86 ILE A CA 1
ATOM 650 C C . ILE A 1 86 ? 6.753 -1.853 9.703 1.00 91.00 86 ILE A C 1
ATOM 652 O O . ILE A 1 86 ? 6.449 -2.984 10.083 1.00 91.00 86 ILE A O 1
ATOM 656 N N . ALA A 1 87 ? 7.237 -1.617 8.481 1.00 90.81 87 ALA A N 1
ATOM 657 C CA . ALA A 1 87 ? 7.447 -2.675 7.496 1.00 90.81 87 ALA A CA 1
ATOM 658 C C . ALA A 1 87 ? 8.453 -3.729 7.992 1.00 90.81 87 ALA A C 1
ATOM 660 O O . ALA A 1 87 ? 8.176 -4.924 7.903 1.00 90.81 87 ALA A O 1
ATOM 661 N N . LEU A 1 88 ? 9.579 -3.310 8.580 1.00 92.12 88 LEU A N 1
ATOM 662 C CA . LEU A 1 88 ? 10.561 -4.234 9.156 1.00 92.12 88 LEU A CA 1
ATOM 663 C C . LEU A 1 88 ? 9.984 -5.067 10.306 1.00 92.12 88 LEU A C 1
ATOM 665 O O . LEU A 1 88 ? 10.190 -6.279 10.340 1.00 92.12 88 LEU A O 1
ATOM 669 N N . LEU A 1 89 ? 9.249 -4.443 11.231 1.00 92.31 89 LEU A N 1
ATOM 670 C CA . LEU A 1 89 ? 8.609 -5.157 12.340 1.00 92.31 89 LEU A CA 1
ATOM 671 C C . LEU A 1 89 ? 7.565 -6.161 11.836 1.00 92.31 89 LEU A C 1
ATOM 673 O O . LEU A 1 89 ? 7.502 -7.282 12.339 1.00 92.31 89 LEU A O 1
ATOM 677 N N . MET A 1 90 ? 6.790 -5.786 10.815 1.00 90.12 90 MET A N 1
ATOM 678 C CA . MET A 1 90 ? 5.832 -6.671 10.148 1.00 90.12 90 MET A CA 1
ATOM 679 C C . MET A 1 90 ? 6.522 -7.872 9.499 1.00 90.12 90 MET A C 1
ATOM 681 O O . MET A 1 90 ? 6.097 -9.002 9.731 1.00 90.12 90 MET A O 1
ATOM 685 N N . ILE A 1 91 ? 7.610 -7.662 8.750 1.00 90.56 91 ILE A N 1
ATOM 686 C CA . ILE A 1 91 ? 8.392 -8.759 8.157 1.00 90.56 91 ILE A CA 1
ATOM 687 C C . ILE A 1 91 ? 8.943 -9.663 9.263 1.00 90.56 91 ILE A C 1
ATOM 689 O O . ILE A 1 91 ? 8.784 -10.879 9.203 1.00 90.56 91 ILE A O 1
ATOM 693 N N . MET A 1 92 ? 9.534 -9.099 10.316 1.00 91.19 92 MET A N 1
ATOM 694 C CA . MET A 1 92 ? 10.084 -9.889 11.417 1.00 91.19 92 MET A CA 1
ATOM 695 C C . MET A 1 92 ? 9.014 -10.735 12.117 1.00 91.19 92 MET A C 1
ATOM 697 O O . MET A 1 92 ? 9.222 -11.913 12.402 1.00 91.19 92 MET A O 1
ATOM 701 N N . TYR A 1 93 ? 7.844 -10.166 12.381 1.00 92.62 93 TYR A N 1
ATOM 702 C CA . TYR A 1 93 ? 6.783 -10.887 13.069 1.00 92.62 93 TYR A CA 1
ATOM 703 C C . TYR A 1 93 ? 6.134 -11.940 12.161 1.00 92.62 93 TYR A C 1
ATOM 705 O O . TYR A 1 93 ? 6.102 -13.120 12.502 1.00 92.62 93 TYR A O 1
ATOM 713 N N . PHE A 1 94 ? 5.675 -11.552 10.973 1.00 90.62 94 PHE A N 1
ATOM 714 C CA . PHE A 1 94 ? 4.902 -12.445 10.110 1.00 90.62 94 PHE A CA 1
ATOM 715 C C . PHE A 1 94 ? 5.753 -13.406 9.285 1.00 90.62 94 PHE A C 1
ATOM 717 O O . PHE A 1 94 ? 5.328 -14.536 9.050 1.00 90.62 94 PHE A O 1
ATOM 724 N N . SER A 1 95 ? 6.940 -12.990 8.851 1.00 88.12 95 SER A N 1
ATOM 725 C CA . SER A 1 95 ? 7.810 -13.827 8.024 1.00 88.12 95 SER A CA 1
ATOM 726 C C . SER A 1 95 ? 8.737 -14.701 8.864 1.00 88.12 95 SER A C 1
ATOM 728 O O . SER A 1 95 ? 8.825 -15.895 8.609 1.00 88.12 95 SER A O 1
ATOM 730 N N . LEU A 1 96 ? 9.386 -14.163 9.905 1.00 86.44 96 LEU A N 1
ATOM 731 C CA . LEU A 1 96 ? 10.337 -14.963 10.691 1.00 86.44 96 LEU A CA 1
ATOM 732 C C . LEU A 1 96 ? 9.682 -15.792 11.800 1.00 86.44 96 LEU A C 1
ATOM 734 O O . LEU A 1 96 ? 10.071 -16.940 11.984 1.00 86.44 96 LEU A O 1
ATOM 738 N N . ASN A 1 97 ? 8.705 -15.248 12.537 1.00 86.62 97 ASN A N 1
ATOM 739 C CA . ASN A 1 97 ? 8.086 -16.001 13.638 1.00 86.62 97 ASN A CA 1
ATOM 740 C C . ASN A 1 97 ? 6.966 -16.922 13.140 1.00 86.62 97 ASN A C 1
ATOM 742 O O . ASN A 1 97 ? 6.943 -18.101 13.476 1.00 86.62 97 ASN A O 1
ATOM 746 N N . TYR A 1 98 ? 6.039 -16.383 12.344 1.00 84.94 98 TYR A N 1
ATOM 747 C CA . TYR A 1 98 ? 4.876 -17.138 11.864 1.00 84.94 98 TYR A CA 1
ATOM 748 C C . TYR A 1 98 ? 5.083 -17.821 10.509 1.00 84.94 98 TYR A C 1
ATOM 750 O O . TYR A 1 98 ? 4.299 -18.703 10.164 1.00 84.94 98 TYR A O 1
ATOM 758 N N . GLN A 1 99 ? 6.105 -17.423 9.742 1.00 84.31 99 GLN A N 1
ATOM 759 C CA . GLN A 1 99 ? 6.381 -17.936 8.393 1.00 84.31 99 GLN A CA 1
ATOM 760 C C . GLN A 1 99 ? 5.163 -17.895 7.455 1.00 84.31 99 GLN A C 1
ATOM 762 O O . GLN A 1 99 ? 5.000 -18.750 6.589 1.00 84.31 99 GLN A O 1
ATOM 767 N N . TRP A 1 100 ? 4.297 -16.887 7.614 1.00 82.44 100 TRP A N 1
ATOM 768 C CA . TRP A 1 100 ? 3.117 -16.703 6.759 1.00 82.44 100 TRP A CA 1
ATOM 769 C C . TRP A 1 100 ? 3.477 -16.182 5.369 1.00 82.44 100 TRP A C 1
ATOM 771 O O . TRP A 1 100 ? 2.795 -16.498 4.398 1.00 82.44 100 TRP A O 1
ATOM 781 N N . PHE A 1 101 ? 4.543 -15.387 5.273 1.00 83.38 101 PHE A N 1
ATOM 782 C CA . PHE A 1 101 ? 4.992 -14.765 4.029 1.00 83.38 101 PHE A CA 1
ATOM 783 C C . PHE A 1 101 ? 6.497 -14.978 3.834 1.00 83.38 101 PHE A C 1
ATOM 785 O O . PHE A 1 101 ? 7.226 -15.006 4.831 1.00 83.38 101 PHE A O 1
ATOM 792 N N . PRO A 1 102 ? 6.987 -15.099 2.585 1.00 78.94 102 PRO A N 1
ATOM 793 C CA . PRO A 1 102 ? 8.420 -15.156 2.310 1.00 78.94 102 PRO A CA 1
ATOM 794 C C . PRO A 1 102 ? 9.098 -13.829 2.682 1.00 78.94 102 PRO A C 1
ATOM 796 O O . PRO A 1 102 ? 8.510 -12.758 2.539 1.00 78.94 102 PRO A O 1
ATOM 799 N N . VAL A 1 103 ? 10.346 -13.899 3.160 1.00 80.44 103 VAL A N 1
ATOM 800 C CA . VAL A 1 103 ? 11.112 -12.713 3.599 1.00 80.44 103 VAL A CA 1
ATOM 801 C C . VAL A 1 103 ? 11.421 -11.791 2.416 1.00 80.44 103 VAL A C 1
ATOM 803 O O . VAL A 1 103 ? 11.444 -10.570 2.558 1.00 80.44 103 VAL A O 1
ATOM 806 N N . ALA A 1 104 ? 11.676 -12.378 1.247 1.00 77.00 104 ALA A N 1
ATOM 807 C CA . ALA A 1 104 ? 12.009 -11.667 0.024 1.00 77.00 104 ALA A CA 1
ATOM 808 C C . ALA A 1 104 ? 11.607 -12.490 -1.206 1.00 77.00 104 ALA A C 1
ATOM 810 O O . ALA A 1 104 ? 11.550 -13.716 -1.151 1.00 77.00 104 ALA A O 1
ATOM 811 N N . GLY A 1 105 ? 11.390 -11.797 -2.326 1.00 73.50 105 GLY A N 1
ATOM 812 C CA . GLY A 1 105 ? 10.971 -12.406 -3.588 1.00 73.50 105 GLY A CA 1
ATOM 813 C C . GLY A 1 105 ? 9.451 -12.461 -3.756 1.00 73.50 105 GLY A C 1
ATOM 814 O O . GLY A 1 105 ? 8.692 -12.437 -2.790 1.00 73.50 105 GLY A O 1
ATOM 815 N N . ARG A 1 106 ? 9.002 -12.502 -5.017 1.00 70.69 106 ARG A N 1
ATOM 816 C CA . ARG A 1 106 ? 7.574 -12.622 -5.369 1.00 70.69 106 ARG A CA 1
ATOM 817 C C . ARG A 1 106 ? 7.031 -14.029 -5.089 1.00 70.69 106 ARG A C 1
ATOM 819 O O . ARG A 1 106 ? 5.848 -14.177 -4.802 1.00 70.69 106 ARG A O 1
ATOM 826 N N . TYR A 1 107 ? 7.903 -15.033 -5.156 1.00 72.44 107 TYR A N 1
ATOM 827 C CA . TYR A 1 107 ? 7.612 -16.443 -4.912 1.00 72.44 107 TYR A CA 1
ATOM 828 C C . TYR A 1 107 ? 8.741 -17.065 -4.095 1.00 72.44 107 TYR A C 1
ATOM 830 O O . TYR A 1 107 ? 9.866 -16.561 -4.111 1.00 72.44 107 TYR A O 1
ATOM 838 N N . ASP A 1 108 ? 8.434 -18.155 -3.395 1.00 69.75 108 ASP A N 1
ATOM 839 C CA . ASP A 1 108 ? 9.447 -18.939 -2.694 1.00 69.75 108 ASP A CA 1
ATOM 840 C C . ASP A 1 108 ? 10.348 -19.681 -3.693 1.00 69.75 108 ASP A C 1
ATOM 842 O O . ASP A 1 108 ? 9.875 -20.151 -4.729 1.00 69.75 108 ASP A O 1
ATOM 846 N N . LEU A 1 109 ? 11.643 -19.805 -3.386 1.00 65.56 109 LEU A N 1
ATOM 847 C CA 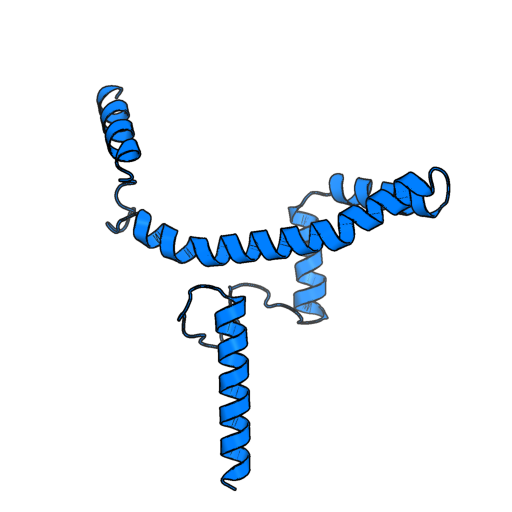. LEU A 1 109 ? 12.637 -20.387 -4.303 1.00 65.56 109 LEU A CA 1
ATOM 848 C C . LEU A 1 109 ? 12.368 -21.865 -4.628 1.00 65.56 109 LEU A C 1
ATOM 850 O O . LEU A 1 109 ? 12.858 -22.363 -5.637 1.00 65.56 109 LEU A O 1
ATOM 854 N N . LEU A 1 110 ? 11.590 -22.571 -3.799 1.00 65.69 110 LEU A N 1
ATOM 855 C CA . LEU A 1 110 ? 11.178 -23.951 -4.068 1.00 65.69 110 LEU A CA 1
ATOM 856 C C . LEU A 1 110 ? 10.045 -24.067 -5.100 1.00 65.69 110 LEU A C 1
ATOM 858 O O . LEU A 1 110 ? 9.715 -25.186 -5.501 1.00 65.69 110 LEU A O 1
ATOM 862 N N . TYR A 1 111 ? 9.417 -22.961 -5.505 1.00 64.69 111 TYR A N 1
ATOM 863 C CA . TYR A 1 111 ? 8.223 -22.983 -6.344 1.00 64.69 111 TYR A CA 1
ATOM 864 C C . TYR A 1 111 ? 8.416 -22.150 -7.615 1.00 64.69 111 TYR A C 1
ATOM 866 O O . TYR A 1 111 ? 8.232 -20.934 -7.630 1.00 64.69 111 TYR A O 1
ATOM 874 N N . GLU A 1 112 ? 8.753 -22.829 -8.713 1.00 62.97 112 GLU A N 1
ATOM 875 C CA . GLU A 1 112 ? 8.723 -22.245 -10.056 1.00 62.97 112 GLU A CA 1
ATOM 876 C C . GLU A 1 112 ? 7.264 -22.076 -10.500 1.00 62.97 112 GLU A C 1
ATOM 878 O O . GLU A 1 112 ? 6.556 -23.047 -10.784 1.00 62.97 112 GLU A O 1
ATOM 883 N N . ILE A 1 113 ? 6.789 -20.828 -10.502 1.00 63.25 113 ILE A N 1
ATOM 884 C CA . ILE A 1 113 ? 5.450 -20.478 -10.982 1.00 63.25 113 ILE A CA 1
ATOM 885 C C . ILE A 1 113 ? 5.549 -20.023 -12.433 1.00 63.25 113 ILE A C 1
ATOM 887 O O . ILE A 1 113 ? 6.096 -18.957 -12.705 1.00 63.25 113 ILE A O 1
ATOM 891 N N . ASP A 1 114 ? 4.961 -20.796 -13.346 1.00 62.28 114 ASP A N 1
ATOM 892 C CA . ASP A 1 114 ? 4.804 -20.391 -14.743 1.00 62.28 114 ASP A CA 1
ATOM 893 C C . ASP A 1 114 ? 3.970 -19.102 -14.836 1.00 62.28 114 ASP A C 1
ATOM 895 O O . ASP A 1 114 ? 2.837 -19.041 -14.349 1.00 62.28 114 ASP A O 1
ATOM 899 N N . HIS A 1 115 ? 4.520 -18.068 -15.473 1.00 61.38 115 HIS A N 1
ATOM 900 C CA . HIS A 1 115 ? 3.838 -16.790 -15.690 1.00 61.38 115 HIS A CA 1
ATOM 901 C C . HIS A 1 115 ? 2.962 -16.880 -16.938 1.00 61.38 115 HIS A C 1
ATOM 903 O O . HIS A 1 115 ? 3.430 -16.656 -18.052 1.00 61.38 115 HIS A O 1
ATOM 909 N N . VAL A 1 116 ? 1.693 -17.249 -16.760 1.00 61.84 116 VAL A N 1
ATOM 910 C CA . VAL A 1 116 ? 0.737 -17.373 -17.873 1.00 61.84 116 VAL A CA 1
ATOM 911 C C . VAL A 1 116 ? -0.038 -16.073 -18.060 1.00 61.84 116 VAL A C 1
ATOM 913 O O . VAL A 1 116 ? -0.267 -15.654 -19.191 1.00 61.84 116 VAL A O 1
ATOM 916 N N . THR A 1 117 ? -0.439 -15.426 -16.962 1.00 64.38 117 THR A N 1
ATOM 917 C CA . THR A 1 117 ? -1.258 -14.202 -16.997 1.00 64.38 117 THR A CA 1
ATOM 918 C C . THR A 1 117 ? -0.521 -12.963 -16.497 1.00 64.38 117 THR A C 1
ATOM 920 O O . THR A 1 117 ? -0.973 -11.848 -16.742 1.00 64.38 117 THR A O 1
ATOM 923 N N . GLY A 1 118 ? 0.607 -13.136 -15.799 1.00 67.62 118 GLY A N 1
ATOM 924 C CA . GLY A 1 118 ? 1.372 -12.037 -15.199 1.00 67.62 118 GLY A CA 1
ATOM 925 C C . GLY A 1 118 ? 0.792 -11.539 -13.869 1.00 67.62 118 GLY A C 1
ATOM 926 O O . GLY A 1 118 ? 1.499 -10.864 -13.116 1.00 67.62 118 GLY A O 1
ATOM 927 N N . PHE A 1 119 ? -0.447 -11.929 -13.550 1.00 74.88 119 PHE A N 1
ATOM 928 C CA . PHE A 1 119 ? -1.103 -11.717 -12.262 1.00 74.88 119 PHE A CA 1
ATOM 929 C C . PHE A 1 119 ? -0.654 -12.787 -11.264 1.00 74.88 119 PHE A C 1
ATOM 931 O O . PHE A 1 119 ? -0.883 -13.982 -11.458 1.00 74.88 119 PHE A O 1
ATOM 938 N N . ALA A 1 120 ? -0.023 -12.363 -10.174 1.00 73.50 120 ALA A N 1
ATOM 939 C CA . ALA A 1 120 ? 0.587 -13.254 -9.200 1.00 73.50 120 ALA A CA 1
ATOM 940 C C . ALA A 1 120 ? -0.454 -14.104 -8.451 1.00 73.50 120 ALA A C 1
ATOM 942 O O . ALA A 1 120 ? -0.241 -15.305 -8.300 1.00 73.50 120 ALA A O 1
ATOM 943 N N . LEU A 1 121 ? -1.589 -13.533 -8.038 1.00 72.31 121 LEU A N 1
ATOM 944 C CA . LEU A 1 121 ? -2.689 -14.239 -7.364 1.00 72.31 121 LEU A CA 1
ATOM 945 C C . LEU A 1 121 ? -3.378 -15.244 -8.293 1.00 72.31 121 LEU A C 1
ATOM 947 O O . LEU A 1 121 ? -3.749 -16.341 -7.863 1.00 72.31 121 LEU A O 1
ATOM 951 N N . ILE A 1 122 ? -3.550 -14.892 -9.568 1.00 74.62 122 ILE A N 1
ATOM 952 C CA . ILE A 1 122 ? -4.209 -15.759 -10.554 1.00 74.62 122 ILE A CA 1
ATOM 953 C C . ILE A 1 122 ? -3.286 -16.922 -10.924 1.00 74.62 122 ILE A C 1
ATOM 955 O O . ILE A 1 122 ? -3.710 -18.077 -10.883 1.00 74.62 122 ILE A O 1
ATOM 959 N N . ASP A 1 123 ? -2.011 -16.648 -11.199 1.00 71.56 123 ASP A N 1
ATOM 960 C CA . ASP A 1 123 ? -1.041 -17.694 -11.524 1.00 71.56 123 ASP A CA 1
ATOM 961 C C . ASP A 1 123 ? -0.774 -18.599 -10.299 1.00 71.56 123 ASP A C 1
ATOM 963 O O . ASP A 1 123 ? -0.743 -19.825 -10.439 1.00 71.56 123 ASP A O 1
ATOM 967 N N . ALA A 1 124 ? -0.715 -18.049 -9.076 1.00 70.94 124 ALA A N 1
ATOM 968 C CA . ALA A 1 124 ? -0.573 -18.838 -7.846 1.00 70.94 124 ALA A CA 1
ATOM 969 C C . ALA A 1 124 ? -1.796 -19.726 -7.555 1.00 70.94 124 ALA A C 1
ATOM 971 O O . ALA A 1 124 ? -1.641 -20.900 -7.208 1.00 70.94 124 ALA A O 1
ATOM 972 N N . SER A 1 125 ? -3.017 -19.209 -7.724 1.00 69.38 125 SER A N 1
ATOM 973 C CA . SER A 1 125 ? -4.246 -19.994 -7.523 1.00 69.38 125 SER A CA 1
ATOM 974 C C . SER A 1 125 ? -4.427 -21.074 -8.596 1.00 69.38 125 SER A C 1
ATOM 976 O O . SER A 1 125 ? -4.779 -22.214 -8.275 1.00 69.38 125 SER A O 1
ATOM 978 N N . CYS A 1 126 ? -4.103 -20.772 -9.857 1.00 68.44 126 CYS A N 1
ATOM 979 C CA . CYS A 1 126 ? -4.096 -21.740 -10.953 1.00 68.44 126 CYS A CA 1
ATOM 980 C C . CYS A 1 126 ? -3.079 -22.861 -10.704 1.00 68.44 126 CYS A C 1
ATOM 982 O O . CYS A 1 126 ? -3.392 -24.046 -10.867 1.00 68.44 126 CYS A O 1
ATOM 984 N N . LEU A 1 127 ? -1.876 -22.514 -10.247 1.00 73.00 127 LEU A N 1
ATOM 985 C CA . LEU A 1 127 ? -0.849 -23.486 -9.904 1.00 73.00 127 LEU A CA 1
ATOM 986 C C . LEU A 1 127 ? -1.247 -24.337 -8.688 1.00 73.00 127 LEU A C 1
ATOM 988 O O . LEU A 1 127 ? -1.097 -25.557 -8.733 1.00 73.00 127 LEU A O 1
ATOM 992 N N . MET A 1 128 ? -1.838 -23.749 -7.645 1.00 70.69 128 MET A N 1
ATOM 993 C CA . MET A 1 128 ? -2.378 -24.501 -6.505 1.00 70.69 128 MET A CA 1
ATOM 994 C C . MET A 1 128 ? -3.450 -25.511 -6.954 1.00 70.69 128 MET A C 1
ATOM 996 O O . MET A 1 128 ? -3.400 -26.680 -6.559 1.00 70.69 128 MET A O 1
ATOM 1000 N N . ALA A 1 129 ? -4.358 -25.114 -7.851 1.00 71.12 129 ALA A N 1
ATOM 1001 C CA . ALA A 1 129 ? -5.366 -26.007 -8.425 1.00 71.12 129 ALA A CA 1
ATOM 1002 C C . ALA A 1 129 ? -4.743 -27.144 -9.263 1.00 71.12 129 ALA A C 1
ATOM 1004 O O . ALA A 1 129 ? -5.187 -28.296 -9.188 1.00 71.12 129 ALA A O 1
ATOM 1005 N N . ARG A 1 130 ? -3.682 -26.861 -10.032 1.00 70.69 130 ARG A N 1
ATOM 1006 C CA . ARG A 1 130 ? -2.940 -27.871 -10.810 1.00 70.69 130 ARG A CA 1
ATOM 1007 C C . ARG A 1 130 ? -2.192 -28.855 -9.909 1.00 70.69 130 ARG A C 1
ATOM 1009 O O . ARG A 1 130 ? -2.258 -30.059 -10.160 1.00 70.69 130 ARG A O 1
ATOM 1016 N N . THR A 1 131 ? -1.534 -28.380 -8.854 1.00 70.50 131 THR A N 1
ATOM 1017 C CA . THR A 1 131 ? -0.805 -29.220 -7.889 1.00 70.50 131 THR A CA 1
ATOM 1018 C C . THR A 1 131 ? -1.756 -30.109 -7.093 1.00 70.50 131 THR A C 1
ATOM 1020 O O . THR A 1 131 ? -1.491 -31.304 -6.948 1.00 70.50 131 THR A O 1
ATOM 1023 N N . ALA A 1 132 ? -2.910 -29.584 -6.668 1.00 70.81 132 ALA A N 1
ATOM 1024 C CA . ALA A 1 132 ? -3.962 -30.372 -6.024 1.00 70.81 132 ALA A CA 1
ATOM 1025 C C . ALA A 1 132 ? -4.486 -31.488 -6.947 1.00 70.81 132 ALA A C 1
ATOM 1027 O O . ALA A 1 132 ? -4.590 -32.645 -6.534 1.00 70.81 132 ALA A O 1
ATOM 1028 N N . LYS A 1 133 ? -4.731 -31.177 -8.228 1.00 70.69 133 LYS A N 1
ATOM 1029 C CA . LYS A 1 133 ? -5.201 -32.156 -9.221 1.00 70.69 133 LYS A CA 1
ATOM 1030 C C . LYS A 1 133 ? -4.138 -33.211 -9.562 1.00 70.69 133 LYS A C 1
ATOM 1032 O O . LYS A 1 133 ? -4.479 -34.388 -9.665 1.00 70.69 133 LYS A O 1
ATOM 1037 N N . LYS A 1 134 ? -2.858 -32.830 -9.689 1.00 71.62 134 LYS A N 1
ATOM 1038 C CA . LYS A 1 134 ? -1.737 -33.772 -9.890 1.00 71.62 134 LYS A CA 1
ATOM 1039 C C . LYS A 1 134 ? -1.564 -34.715 -8.696 1.00 71.62 134 LYS A C 1
ATOM 1041 O O . LYS A 1 134 ? -1.458 -35.918 -8.908 1.00 71.62 134 LYS A O 1
ATOM 1046 N N . ARG A 1 135 ? -1.599 -34.197 -7.461 1.00 69.50 135 ARG A N 1
ATOM 1047 C CA . ARG A 1 135 ? -1.543 -35.018 -6.236 1.00 69.50 135 ARG A CA 1
ATOM 1048 C C . ARG A 1 135 ? -2.709 -36.000 -6.148 1.00 69.50 135 ARG A C 1
ATOM 1050 O O . ARG A 1 135 ? -2.485 -37.172 -5.881 1.00 69.50 135 ARG A O 1
ATOM 1057 N N . CYS A 1 136 ? -3.931 -35.547 -6.424 1.00 57.78 136 CYS A N 1
ATOM 1058 C CA . CYS A 1 136 ? -5.113 -36.409 -6.406 1.00 57.78 136 CYS A CA 1
ATOM 1059 C C . CYS A 1 136 ? -5.020 -37.533 -7.453 1.00 57.78 136 CYS A C 1
ATOM 1061 O O . CYS A 1 136 ? -5.292 -38.688 -7.143 1.00 57.78 136 CYS A O 1
ATOM 1063 N N . LYS A 1 137 ? -4.540 -37.226 -8.667 1.00 68.56 137 LYS A N 1
ATOM 1064 C CA . LYS A 1 137 ? -4.338 -38.233 -9.719 1.00 68.56 137 LYS A CA 1
ATOM 1065 C C . LYS A 1 137 ? -3.226 -39.237 -9.384 1.00 68.56 137 LYS A C 1
ATOM 1067 O O . LYS A 1 137 ? -3.381 -40.404 -9.709 1.00 68.56 137 LYS A O 1
ATOM 1072 N N . ALA A 1 138 ? -2.151 -38.800 -8.723 1.00 66.88 138 ALA A N 1
ATOM 1073 C CA . ALA A 1 138 ? -1.067 -39.676 -8.271 1.00 66.88 138 ALA A CA 1
ATOM 1074 C C . ALA A 1 138 ? -1.487 -40.612 -7.120 1.00 66.88 138 ALA A C 1
ATOM 1076 O O . ALA A 1 138 ? -1.002 -41.733 -7.037 1.00 66.88 138 ALA A O 1
ATOM 1077 N N . LEU A 1 139 ? -2.407 -40.168 -6.256 1.00 70.06 139 LEU A N 1
ATOM 1078 C CA . LEU A 1 139 ? -2.977 -40.990 -5.181 1.00 70.06 139 LEU A CA 1
ATOM 1079 C C . LEU A 1 139 ? -4.009 -42.011 -5.684 1.00 70.06 139 LEU A C 1
ATOM 1081 O O . LEU A 1 139 ? -4.194 -43.036 -5.047 1.00 70.06 139 LEU A O 1
ATOM 1085 N N . LEU A 1 140 ? -4.669 -41.736 -6.813 1.00 67.31 140 LEU A N 1
ATOM 1086 C CA . LEU A 1 140 ? -5.630 -42.640 -7.465 1.00 67.31 140 LEU A CA 1
ATOM 1087 C C . LEU A 1 140 ? -4.974 -43.653 -8.422 1.00 67.31 140 LEU A C 1
ATOM 1089 O O . LEU A 1 140 ? -5.672 -44.493 -8.983 1.00 67.31 140 LEU A O 1
ATOM 1093 N N . SER A 1 141 ? -3.663 -43.547 -8.656 1.00 57.00 141 SER A N 1
ATOM 1094 C CA . SER A 1 141 ? -2.882 -44.475 -9.488 1.00 57.00 141 SER A CA 1
ATOM 1095 C C . SER A 1 141 ? -2.047 -45.479 -8.677 1.00 57.00 141 SER A C 1
ATOM 1097 O O . SER A 1 141 ? -1.163 -46.116 -9.247 1.00 57.00 141 SER A O 1
ATOM 1099 N N . ILE A 1 142 ? -2.295 -45.576 -7.367 1.00 58.34 142 ILE A N 1
ATOM 1100 C CA . ILE A 1 142 ? -1.772 -46.587 -6.430 1.00 58.34 142 ILE A CA 1
ATOM 1101 C C . ILE A 1 142 ? -2.959 -47.447 -5.998 1.00 58.34 142 ILE A C 1
ATOM 1103 O O . ILE A 1 142 ? -2.783 -48.680 -5.914 1.00 58.34 142 ILE A O 1
#